Protein AF-A0A8T4LVY2-F1 (afdb_monomer_lite)

Structure (mmCIF, N/CA/C/O backbone):
data_AF-A0A8T4LVY2-F1
#
_entry.id   AF-A0A8T4LVY2-F1
#
loop_
_atom_site.group_PDB
_atom_site.id
_atom_site.type_symbol
_atom_site.label_atom_id
_atom_site.label_alt_id
_atom_site.label_comp_id
_atom_site.label_asym_id
_atom_site.label_entity_id
_atom_site.label_seq_id
_atom_site.pdbx_PDB_ins_code
_atom_site.Cartn_x
_atom_site.Cartn_y
_atom_site.Cartn_z
_atom_site.occupancy
_atom_site.B_iso_or_equiv
_atom_site.auth_seq_id
_atom_site.auth_comp_id
_atom_site.auth_asym_id
_atom_site.auth_atom_id
_atom_site.pdbx_PDB_model_num
ATOM 1 N N . THR A 1 1 ? -2.536 47.673 -10.828 1.00 36.00 1 THR A N 1
ATOM 2 C CA . THR A 1 1 ? -3.930 47.215 -10.934 1.00 36.00 1 THR A CA 1
ATOM 3 C C . THR A 1 1 ? -3.936 45.704 -10.864 1.00 36.00 1 THR A C 1
ATOM 5 O O . THR A 1 1 ? -3.318 45.063 -11.700 1.00 36.00 1 THR A O 1
ATOM 8 N N . GLU A 1 2 ? -4.516 45.179 -9.781 1.00 39.34 2 GLU A N 1
ATOM 9 C CA . GLU A 1 2 ? -5.504 44.077 -9.753 1.00 39.34 2 GLU A CA 1
ATOM 10 C C . GLU A 1 2 ? -6.062 43.700 -11.154 1.00 39.34 2 GLU A C 1
ATOM 12 O O . GLU A 1 2 ? -6.243 44.600 -11.970 1.00 39.34 2 GLU A O 1
ATOM 17 N N . THR A 1 3 ? -6.365 42.455 -11.558 1.00 31.70 3 THR A N 1
ATOM 18 C CA . THR A 1 3 ? -6.972 41.312 -10.846 1.00 31.70 3 THR A CA 1
ATOM 19 C C . THR A 1 3 ? -7.218 40.132 -11.841 1.00 31.70 3 THR A C 1
ATOM 21 O O . THR A 1 3 ? -7.484 40.381 -13.012 1.00 31.70 3 THR A O 1
ATOM 24 N N . ILE A 1 4 ? -7.253 38.883 -11.323 1.00 43.53 4 ILE A N 1
ATOM 25 C CA . ILE A 1 4 ? -8.308 37.836 -11.526 1.00 43.53 4 ILE A CA 1
ATOM 26 C C . ILE A 1 4 ? -8.254 36.784 -12.683 1.00 43.53 4 ILE A C 1
ATOM 28 O O . ILE A 1 4 ? -8.453 37.103 -13.847 1.00 43.53 4 ILE A O 1
ATOM 32 N N . THR A 1 5 ? -8.140 35.504 -12.241 1.00 32.91 5 THR A N 1
ATOM 33 C CA . THR A 1 5 ? -8.793 34.221 -12.677 1.00 32.91 5 THR A CA 1
ATOM 34 C C . THR A 1 5 ? -8.544 33.661 -14.091 1.00 32.91 5 THR A C 1
ATOM 36 O O . THR A 1 5 ? -8.441 34.426 -15.033 1.00 32.91 5 THR A O 1
ATOM 39 N N . THR A 1 6 ? -8.466 32.350 -14.378 1.00 46.09 6 THR A N 1
ATOM 40 C CA . THR A 1 6 ? -8.942 31.095 -13.736 1.00 46.09 6 THR A CA 1
ATOM 41 C C . THR A 1 6 ? -8.160 29.882 -14.299 1.00 46.09 6 THR A C 1
ATOM 43 O O . THR A 1 6 ? -7.521 30.014 -15.344 1.00 46.09 6 THR A O 1
ATOM 46 N N . PRO A 1 7 ? -8.239 28.702 -13.647 1.00 63.41 7 PRO A N 1
ATOM 47 C CA . PRO A 1 7 ? -7.555 27.459 -14.015 1.00 63.41 7 PRO A CA 1
ATOM 48 C C . PRO A 1 7 ? -8.396 26.634 -14.999 1.00 63.41 7 PRO A C 1
ATOM 50 O O . PRO A 1 7 ? -9.613 26.635 -14.865 1.00 63.41 7 PRO A O 1
ATOM 53 N N . THR A 1 8 ? -7.801 25.898 -15.942 1.00 36.25 8 THR A N 1
ATOM 54 C CA . THR A 1 8 ? -8.464 24.757 -16.613 1.00 36.25 8 THR A CA 1
ATOM 55 C C . THR A 1 8 ? -7.427 23.866 -17.304 1.00 36.25 8 THR A C 1
ATOM 57 O O . THR A 1 8 ? -6.813 24.256 -18.291 1.00 36.25 8 THR A O 1
ATOM 60 N N . THR A 1 9 ? -7.277 22.677 -16.718 1.00 44.56 9 THR A N 1
ATOM 61 C CA . THR A 1 9 ? -7.128 21.354 -17.342 1.00 44.56 9 THR A CA 1
ATOM 62 C C . THR A 1 9 ? -6.077 21.178 -18.436 1.00 44.56 9 THR A C 1
ATOM 64 O O . THR A 1 9 ? -6.286 21.463 -19.614 1.00 44.56 9 THR A O 1
ATOM 67 N N . THR A 1 10 ? -4.959 20.594 -18.010 1.00 42.97 10 THR A N 1
ATOM 68 C CA . THR A 1 10 ? -3.879 20.079 -18.847 1.00 42.97 10 THR A CA 1
ATOM 69 C C . THR A 1 10 ? -4.326 18.841 -19.649 1.00 42.97 10 THR A C 1
ATOM 71 O O . THR A 1 10 ? -4.836 17.894 -19.053 1.00 42.97 10 THR A O 1
ATOM 74 N N . PRO A 1 11 ? -4.049 18.774 -20.962 1.00 44.12 11 PRO A N 1
ATOM 75 C CA . PRO A 1 11 ? -4.225 17.589 -21.811 1.00 44.12 11 PRO A CA 1
ATOM 76 C C . PRO A 1 11 ? -3.034 16.601 -21.716 1.00 44.12 11 PRO A C 1
ATOM 78 O O . PRO A 1 11 ? -2.564 16.100 -22.730 1.00 44.12 11 PRO A O 1
ATOM 81 N N . ALA A 1 12 ? -2.468 16.365 -20.523 1.00 47.25 12 ALA A N 1
ATOM 82 C CA . ALA A 1 12 ? -1.193 15.633 -20.376 1.00 47.25 12 ALA A CA 1
ATOM 83 C C . ALA A 1 12 ? -1.324 14.119 -20.146 1.00 47.25 12 ALA A C 1
ATOM 85 O O . ALA A 1 12 ? -0.327 13.412 -20.273 1.00 47.25 12 ALA A O 1
ATOM 86 N N . VAL A 1 13 ? -2.515 13.617 -19.814 1.00 50.78 13 VAL A N 1
ATOM 87 C CA . VAL A 1 13 ? -2.692 12.201 -19.443 1.00 50.78 13 VAL A CA 1
ATOM 88 C C . VAL A 1 13 ? -2.709 11.283 -20.676 1.00 50.78 13 VAL A C 1
ATOM 90 O O . VAL A 1 13 ? -2.201 10.169 -20.619 1.00 50.78 13 VAL A O 1
ATOM 93 N N . GLU A 1 14 ? -3.195 11.747 -21.832 1.00 44.50 14 GLU A N 1
ATOM 94 C CA . GLU A 1 14 ? -3.343 10.873 -23.011 1.00 44.50 14 GLU A CA 1
ATOM 95 C C . GLU A 1 14 ? -2.056 10.694 -23.850 1.00 44.50 14 GLU A C 1
ATOM 97 O O . GLU A 1 14 ? -1.885 9.648 -24.475 1.00 44.50 14 GLU A O 1
ATOM 102 N N . GLU A 1 15 ? -1.096 11.631 -23.836 1.00 44.66 15 GLU A N 1
ATOM 103 C CA . GLU A 1 15 ? 0.124 11.532 -24.671 1.00 44.66 15 GLU A CA 1
ATOM 104 C C . GLU A 1 15 ? 1.241 10.619 -24.111 1.00 44.66 15 GLU A C 1
ATOM 106 O O . GLU A 1 15 ? 2.203 10.320 -24.826 1.00 44.66 15 GLU A O 1
ATOM 111 N N . GLN A 1 16 ? 1.169 10.170 -22.851 1.00 48.84 16 GLN A N 1
ATOM 112 C CA . GLN A 1 16 ? 2.235 9.352 -22.242 1.00 48.84 16 GLN A CA 1
ATOM 113 C C . GLN A 1 16 ? 2.084 7.837 -22.462 1.00 48.84 16 GLN A C 1
ATOM 115 O O . GLN A 1 16 ? 3.082 7.117 -22.362 1.00 48.84 16 GLN A O 1
ATOM 120 N N . SER A 1 17 ? 0.893 7.338 -22.818 1.00 50.16 17 SER A N 1
ATOM 121 C CA . SER A 1 17 ? 0.654 5.889 -22.966 1.00 50.16 17 SER A CA 1
ATOM 122 C C . SER A 1 17 ? 1.444 5.243 -24.118 1.00 50.16 17 SER A C 1
ATOM 124 O O . SER A 1 17 ? 1.877 4.096 -24.004 1.00 50.16 17 SER A O 1
ATOM 126 N N . ASP A 1 18 ? 1.742 6.003 -25.178 1.00 60.31 18 ASP A N 1
ATOM 127 C CA . ASP A 1 18 ? 2.511 5.538 -26.344 1.00 60.31 18 ASP A CA 1
ATOM 128 C C . ASP A 1 18 ? 4.043 5.590 -26.140 1.00 60.31 18 ASP A C 1
ATOM 130 O O . ASP A 1 18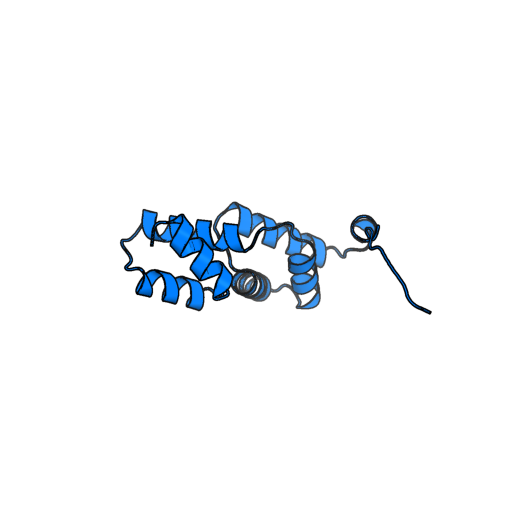 ? 4.809 5.170 -27.009 1.00 60.31 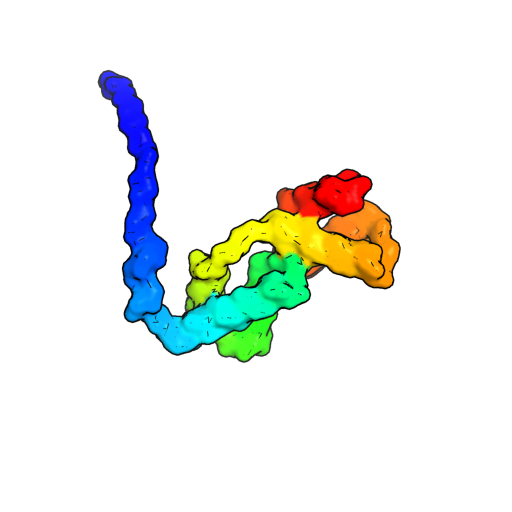18 ASP A O 1
ATOM 134 N N . LYS A 1 19 ? 4.520 6.090 -24.988 1.00 81.38 19 LYS A N 1
ATOM 135 C CA . LYS A 1 19 ? 5.957 6.226 -24.665 1.00 81.38 19 LYS A CA 1
ATOM 136 C C . LYS A 1 19 ? 6.462 5.279 -23.578 1.00 81.38 19 LYS A C 1
ATOM 138 O O . LYS A 1 19 ? 7.673 5.202 -23.382 1.00 81.38 19 LYS A O 1
ATOM 143 N N . ALA A 1 20 ? 5.574 4.562 -22.895 1.00 92.31 20 ALA A N 1
ATOM 144 C CA . ALA A 1 20 ? 5.968 3.657 -21.824 1.00 92.31 20 ALA A CA 1
ATOM 145 C C . ALA A 1 20 ? 6.823 2.490 -22.345 1.00 92.31 20 ALA A C 1
ATOM 147 O O . ALA A 1 20 ? 6.571 1.911 -23.409 1.00 92.31 20 ALA A O 1
ATOM 148 N N . THR A 1 21 ? 7.818 2.087 -21.572 1.00 96.62 21 THR A N 1
ATOM 149 C CA . THR A 1 21 ? 8.576 0.853 -21.773 1.00 96.62 21 THR A CA 1
ATOM 150 C C . THR A 1 21 ? 7.718 -0.374 -21.440 1.00 96.62 21 THR A C 1
ATOM 152 O O . THR A 1 21 ? 6.617 -0.282 -20.895 1.00 96.62 21 THR A O 1
ATOM 155 N N . LEU A 1 22 ? 8.198 -1.570 -21.795 1.00 96.56 22 LEU A N 1
ATOM 156 C CA . LEU A 1 22 ? 7.503 -2.804 -21.416 1.00 96.56 22 LEU A CA 1
ATOM 157 C C . LEU A 1 22 ? 7.469 -2.998 -19.895 1.00 96.56 22 LEU A C 1
ATOM 159 O O . LEU A 1 22 ? 6.446 -3.440 -19.381 1.00 96.56 22 LEU A O 1
ATOM 163 N N . GLY A 1 23 ? 8.555 -2.660 -19.200 1.00 98.06 23 GLY A N 1
ATOM 164 C CA . GLY A 1 23 ? 8.643 -2.796 -17.751 1.00 98.06 23 GLY A CA 1
ATOM 165 C C . GLY A 1 23 ? 7.688 -1.863 -17.015 1.00 98.06 23 GLY A C 1
ATOM 166 O O . GLY A 1 23 ? 6.925 -2.327 -16.178 1.00 98.06 23 GLY A O 1
ATOM 167 N N . GLU A 1 24 ? 7.604 -0.598 -17.430 1.00 98.50 24 GLU A N 1
ATOM 168 C CA . GLU A 1 24 ? 6.650 0.385 -16.890 1.00 98.50 24 GLU A CA 1
ATOM 169 C C . GLU A 1 24 ? 5.192 -0.077 -17.043 1.00 98.50 24 GLU A C 1
ATOM 171 O O . GLU A 1 24 ? 4.413 -0.054 -16.090 1.00 98.50 24 GLU A O 1
ATOM 176 N N . ARG A 1 25 ? 4.819 -0.583 -18.229 1.00 98.06 25 ARG A N 1
ATOM 177 C CA . ARG A 1 25 ? 3.472 -1.139 -18.450 1.00 98.06 25 ARG A CA 1
ATOM 178 C C . ARG A 1 25 ? 3.201 -2.388 -17.617 1.00 98.06 25 ARG A C 1
ATOM 180 O O . ARG A 1 25 ? 2.049 -2.634 -17.267 1.00 98.06 25 ARG A O 1
ATOM 187 N N . ASN A 1 26 ? 4.216 -3.211 -17.370 1.00 98.50 26 ASN A N 1
ATOM 188 C CA . ASN A 1 26 ? 4.068 -4.408 -16.549 1.00 98.50 26 ASN A CA 1
ATOM 189 C C . ASN A 1 26 ? 3.912 -4.037 -15.071 1.00 98.50 26 ASN A C 1
ATOM 191 O O . ASN A 1 26 ? 2.988 -4.543 -14.445 1.00 98.50 26 ASN A O 1
ATOM 195 N N . ALA A 1 27 ? 4.708 -3.092 -14.564 1.00 98.75 27 ALA A N 1
ATOM 196 C CA . ALA A 1 27 ? 4.581 -2.568 -13.206 1.00 98.75 27 ALA A CA 1
ATOM 197 C C . ALA A 1 27 ? 3.187 -1.972 -12.963 1.00 98.75 27 ALA A C 1
ATOM 199 O O . ALA A 1 27 ? 2.534 -2.325 -11.986 1.00 98.75 27 ALA A O 1
ATOM 200 N N . LEU A 1 28 ? 2.672 -1.162 -13.899 1.00 98.62 28 LEU A N 1
ATOM 201 C CA . LEU A 1 28 ? 1.313 -0.614 -13.806 1.00 98.62 28 LEU A CA 1
ATOM 202 C C . LEU A 1 28 ? 0.239 -1.714 -13.770 1.00 98.62 28 LEU A C 1
ATOM 204 O O . LEU A 1 28 ? -0.701 -1.642 -12.985 1.00 98.62 28 LEU A O 1
ATOM 208 N N . LYS A 1 29 ? 0.378 -2.765 -14.587 1.00 98.56 29 LYS A N 1
ATOM 209 C CA . LYS A 1 29 ? -0.558 -3.902 -14.569 1.00 98.56 29 LYS A CA 1
ATOM 210 C C . LYS A 1 29 ? -0.469 -4.719 -13.281 1.00 98.56 29 LYS A C 1
ATOM 212 O O . LYS A 1 29 ? -1.507 -5.182 -12.807 1.00 98.56 29 LYS A O 1
ATOM 217 N N . SER A 1 30 ? 0.733 -4.912 -12.733 1.00 98.62 30 SER A N 1
ATOM 218 C CA . SER A 1 30 ? 0.925 -5.523 -11.412 1.00 98.62 30 SER A CA 1
ATOM 219 C C . SER A 1 30 ? 0.213 -4.684 -10.350 1.00 98.62 30 SER A C 1
ATOM 221 O O . SER A 1 30 ? -0.635 -5.217 -9.641 1.00 98.62 30 SER A O 1
ATOM 223 N N . ALA A 1 31 ? 0.456 -3.368 -10.322 1.00 98.75 31 ALA A N 1
ATOM 224 C CA . ALA A 1 31 ? -0.177 -2.432 -9.394 1.00 98.75 31 ALA A CA 1
ATOM 225 C C . ALA A 1 31 ? -1.711 -2.536 -9.423 1.00 98.75 31 ALA A C 1
ATOM 227 O O . ALA A 1 31 ? -2.348 -2.809 -8.410 1.00 98.75 31 ALA A O 1
ATOM 228 N N . GLN A 1 32 ? -2.301 -2.440 -10.617 1.00 98.62 32 GLN A N 1
ATOM 229 C CA . GLN A 1 32 ? -3.746 -2.589 -10.828 1.00 98.62 32 GLN A CA 1
ATOM 230 C C . GLN A 1 32 ? -4.280 -3.960 -10.389 1.00 98.62 32 GLN A C 1
ATOM 232 O O . GLN A 1 32 ? -5.425 -4.074 -9.954 1.00 98.62 32 GLN A O 1
ATOM 237 N N . SER A 1 33 ? -3.480 -5.020 -10.528 1.00 98.62 33 SER A N 1
ATOM 238 C CA . SER A 1 33 ? -3.884 -6.368 -10.118 1.00 98.62 33 SER A CA 1
ATOM 239 C C . SER A 1 33 ? -3.931 -6.512 -8.598 1.00 98.62 33 SER A C 1
ATOM 241 O O . SER A 1 33 ? -4.833 -7.184 -8.100 1.00 98.62 33 SER A O 1
ATOM 243 N N . TYR A 1 34 ? -3.004 -5.873 -7.878 1.00 98.38 34 TYR A N 1
ATOM 244 C CA . TYR A 1 34 ? -3.000 -5.833 -6.415 1.00 98.38 34 TYR A CA 1
ATOM 245 C C . TYR A 1 34 ? -4.196 -5.061 -5.866 1.00 98.38 34 TYR A C 1
ATOM 247 O O . TYR A 1 34 ? -4.963 -5.641 -5.102 1.00 98.38 34 TYR A O 1
ATOM 255 N N . LEU A 1 35 ? -4.413 -3.829 -6.340 1.00 98.25 35 LEU A N 1
ATOM 256 C CA . LEU A 1 35 ? -5.544 -2.989 -5.915 1.00 98.25 35 LEU A CA 1
ATOM 257 C C . LEU A 1 35 ? -6.897 -3.663 -6.191 1.00 98.25 35 LEU A C 1
ATOM 259 O O . LEU A 1 35 ? -7.832 -3.578 -5.413 1.00 98.25 35 LEU A O 1
ATOM 263 N N . LYS A 1 36 ? -7.006 -4.446 -7.271 1.00 97.94 36 LYS A N 1
ATOM 264 C CA . LYS A 1 36 ? -8.224 -5.224 -7.550 1.00 97.94 36 LYS A CA 1
ATOM 265 C C . LYS A 1 36 ? -8.469 -6.373 -6.558 1.00 97.94 36 LYS A C 1
ATOM 267 O O . LYS A 1 36 ? -9.591 -6.877 -6.473 1.00 97.94 36 LYS A O 1
ATOM 272 N N . TYR A 1 37 ? -7.421 -6.891 -5.924 1.00 95.25 37 TYR A N 1
ATOM 273 C CA . TYR A 1 37 ? -7.506 -8.070 -5.064 1.00 95.25 37 TYR A CA 1
ATOM 274 C C . TYR A 1 37 ? -7.709 -7.709 -3.590 1.00 95.25 37 TYR A C 1
ATOM 276 O O . TYR A 1 37 ? -8.422 -8.429 -2.887 1.00 95.25 37 TYR A O 1
ATOM 284 N N . SER A 1 38 ? -7.079 -6.633 -3.127 1.00 93.94 38 SER A N 1
ATOM 285 C CA . SER A 1 38 ? -7.128 -6.179 -1.739 1.00 93.94 38 SER A CA 1
ATOM 286 C C . SER A 1 38 ? -6.720 -4.716 -1.631 1.00 93.94 38 SER A C 1
ATOM 288 O O . SER A 1 38 ? -5.803 -4.309 -2.345 1.00 93.94 38 SER A O 1
ATOM 290 N N . GLY A 1 39 ? -7.288 -4.018 -0.643 1.00 97.69 39 GLY A N 1
ATOM 291 C CA . GLY A 1 39 ? -6.866 -2.675 -0.260 1.00 97.69 39 GLY A CA 1
ATOM 292 C C . GLY A 1 39 ? -5.357 -2.587 -0.030 1.00 97.69 39 GLY A C 1
ATOM 293 O O . GLY A 1 39 ? -4.794 -3.400 0.709 1.00 97.69 39 GLY A O 1
ATOM 294 N N . PHE A 1 40 ? -4.706 -1.619 -0.670 1.00 98.44 40 PHE A N 1
ATOM 295 C CA . PHE A 1 40 ? -3.262 -1.401 -0.561 1.00 98.44 40 PHE A CA 1
ATOM 296 C C . PHE A 1 40 ? -2.941 0.074 -0.321 1.00 98.44 40 PHE A C 1
ATOM 298 O O . PHE A 1 40 ? -3.482 0.959 -0.981 1.00 98.44 40 PHE A O 1
ATOM 305 N N . SER A 1 41 ? -2.002 0.356 0.582 1.00 98.75 41 SER A N 1
ATOM 306 C CA . SER A 1 41 ? -1.450 1.708 0.674 1.00 98.75 41 SER A CA 1
ATOM 307 C C . SER A 1 41 ? -0.530 1.979 -0.519 1.00 98.75 41 SER A C 1
ATOM 309 O O . SER A 1 41 ? 0.071 1.056 -1.073 1.00 98.75 41 SER A O 1
ATOM 311 N N . GLU A 1 42 ? -0.364 3.251 -0.885 1.00 98.62 42 GLU A N 1
ATOM 312 C CA . GLU A 1 42 ? 0.593 3.657 -1.923 1.00 98.62 42 GLU A CA 1
ATOM 313 C C . GLU A 1 42 ? 2.000 3.136 -1.600 1.00 98.62 42 GLU A C 1
ATOM 315 O O . GLU A 1 42 ? 2.641 2.490 -2.428 1.00 98.62 42 GLU A O 1
ATOM 320 N N . LYS A 1 43 ? 2.436 3.314 -0.346 1.00 98.69 43 LYS A N 1
ATOM 321 C CA . LYS A 1 43 ? 3.750 2.870 0.125 1.00 98.69 43 LYS A CA 1
ATOM 322 C C . LYS A 1 43 ? 3.900 1.349 0.118 1.00 98.69 43 LYS A C 1
ATOM 324 O O . LYS A 1 43 ? 4.954 0.833 -0.249 1.00 98.69 43 LYS A O 1
ATOM 329 N N . GLY A 1 44 ? 2.862 0.631 0.531 1.00 98.62 44 GLY A N 1
ATOM 330 C CA . GLY A 1 44 ? 2.840 -0.824 0.485 1.00 98.62 44 GLY A CA 1
ATOM 331 C C . GLY A 1 44 ? 2.928 -1.318 -0.956 1.00 98.62 44 GLY A C 1
ATOM 332 O O . GLY A 1 44 ? 3.649 -2.273 -1.235 1.00 98.62 44 GLY A O 1
ATOM 333 N N . LEU A 1 45 ? 2.236 -0.651 -1.882 1.00 98.75 45 LEU A N 1
ATOM 334 C CA . LEU A 1 45 ? 2.223 -1.032 -3.288 1.00 98.75 45 LEU A CA 1
ATOM 335 C C . LEU A 1 45 ? 3.591 -0.803 -3.933 1.00 98.75 45 LEU A C 1
ATOM 337 O O . LEU A 1 45 ? 4.067 -1.663 -4.671 1.00 98.75 45 LEU A O 1
ATOM 341 N N . GLU A 1 46 ? 4.254 0.309 -3.609 1.00 98.75 46 GLU A N 1
ATOM 342 C CA . GLU A 1 46 ? 5.651 0.554 -3.981 1.00 98.75 46 GLU A CA 1
ATOM 343 C C . GLU A 1 46 ? 6.574 -0.570 -3.500 1.00 98.75 46 GLU A C 1
ATOM 345 O O . GLU A 1 46 ? 7.311 -1.143 -4.304 1.00 98.75 46 GLU A O 1
ATOM 350 N N . ASP A 1 47 ? 6.501 -0.922 -2.213 1.00 98.62 47 ASP A N 1
ATOM 351 C CA . ASP A 1 47 ? 7.332 -1.976 -1.619 1.00 98.62 47 ASP A CA 1
ATOM 352 C C . ASP A 1 47 ? 7.067 -3.341 -2.257 1.00 98.62 47 ASP A C 1
ATOM 354 O O . ASP A 1 47 ? 7.991 -4.126 -2.481 1.00 98.62 47 ASP A O 1
ATOM 358 N N . GLN A 1 48 ? 5.806 -3.626 -2.581 1.00 98.69 48 GLN A N 1
ATOM 359 C CA . GLN A 1 48 ? 5.420 -4.864 -3.238 1.00 98.69 48 GLN A CA 1
ATOM 360 C C . GLN A 1 48 ? 6.002 -4.953 -4.654 1.00 98.69 48 GLN A C 1
ATOM 362 O O . GLN A 1 48 ? 6.507 -6.010 -5.036 1.00 98.69 48 GLN A O 1
ATOM 367 N N . LEU A 1 49 ? 5.977 -3.863 -5.425 1.00 98.75 49 LEU A N 1
ATOM 368 C CA . LEU A 1 49 ? 6.573 -3.825 -6.763 1.00 98.75 49 LEU A CA 1
ATOM 369 C C . LEU A 1 49 ? 8.111 -3.884 -6.717 1.00 98.75 49 LEU A C 1
ATOM 371 O O . LEU A 1 49 ? 8.720 -4.548 -7.558 1.00 98.75 49 LEU A O 1
ATOM 375 N N . ASP A 1 50 ? 8.746 -3.244 -5.733 1.00 98.75 50 ASP A N 1
ATOM 376 C CA . ASP A 1 50 ? 10.197 -3.349 -5.511 1.00 98.75 50 ASP A CA 1
ATOM 377 C C . ASP A 1 50 ? 10.601 -4.789 -5.174 1.00 98.75 50 ASP A C 1
ATOM 379 O O . ASP A 1 50 ? 11.530 -5.339 -5.770 1.00 98.75 50 ASP A O 1
ATOM 383 N N . TYR A 1 51 ? 9.832 -5.454 -4.307 1.00 98.50 51 TYR A N 1
ATOM 384 C CA . TYR A 1 51 ? 10.022 -6.868 -3.989 1.00 98.50 51 TYR A CA 1
ATOM 385 C C . TYR A 1 51 ? 9.892 -7.779 -5.223 1.00 98.50 51 TYR A C 1
ATOM 387 O O . TYR A 1 51 ? 10.633 -8.757 -5.352 1.00 98.50 51 TYR A O 1
ATOM 395 N N . GLU A 1 52 ? 8.988 -7.456 -6.155 1.00 98.44 52 GLU A N 1
ATOM 396 C CA . GLU A 1 52 ? 8.847 -8.157 -7.442 1.00 98.44 52 GLU A CA 1
ATOM 397 C C . GLU A 1 52 ? 9.999 -7.877 -8.428 1.00 98.44 52 GLU A C 1
ATOM 399 O O . GLU A 1 52 ? 10.120 -8.557 -9.452 1.00 98.44 52 GLU A O 1
ATOM 404 N N . GLY A 1 53 ? 10.886 -6.931 -8.107 1.00 98.56 53 GLY A N 1
ATOM 405 C CA . GLY A 1 53 ? 12.092 -6.622 -8.869 1.00 98.56 53 GLY A CA 1
ATOM 406 C C . GLY A 1 53 ? 11.910 -5.547 -9.937 1.00 98.56 53 GLY A C 1
ATOM 407 O O . GLY A 1 53 ? 12.768 -5.430 -10.819 1.00 98.56 53 GLY A O 1
ATOM 408 N N . TYR A 1 54 ? 10.825 -4.769 -9.880 1.00 98.75 54 TYR A N 1
ATOM 409 C CA . TYR A 1 54 ? 10.691 -3.582 -10.718 1.00 98.75 54 TYR A CA 1
ATOM 410 C C . TYR A 1 54 ? 11.695 -2.511 -10.291 1.00 98.75 54 TYR A C 1
ATOM 412 O O . TYR A 1 54 ? 12.008 -2.330 -9.119 1.00 98.75 54 TYR A O 1
ATOM 420 N N . THR A 1 55 ? 12.224 -1.777 -11.262 1.00 98.69 55 THR A N 1
ATOM 421 C CA . THR A 1 55 ? 13.118 -0.652 -10.984 1.00 98.69 55 THR A CA 1
ATOM 422 C C . THR A 1 55 ? 12.335 0.526 -10.412 1.00 98.69 55 THR A C 1
ATOM 424 O O . THR A 1 55 ? 11.162 0.715 -10.727 1.00 98.69 55 THR A O 1
ATOM 427 N N . SER A 1 56 ? 13.001 1.414 -9.671 1.00 98.31 56 SER A N 1
ATOM 428 C CA . SER A 1 56 ? 12.348 2.615 -9.130 1.00 98.31 56 SER A CA 1
ATOM 429 C C . SER A 1 56 ? 11.690 3.491 -10.208 1.00 98.31 56 SER A C 1
ATOM 431 O O . SER A 1 56 ? 10.707 4.163 -9.926 1.00 98.31 56 SER A O 1
ATOM 433 N N . LEU A 1 57 ? 12.193 3.486 -11.452 1.00 98.00 57 LEU A N 1
ATOM 434 C CA . LEU A 1 57 ? 11.550 4.196 -12.566 1.00 98.00 57 LEU A CA 1
ATOM 435 C C . LEU A 1 57 ? 10.217 3.551 -12.966 1.00 98.00 57 LEU A C 1
ATOM 437 O O . LEU A 1 57 ? 9.244 4.262 -13.191 1.00 98.00 57 LEU A O 1
ATOM 441 N N . GLU A 1 58 ? 10.162 2.221 -13.016 1.00 98.69 58 GLU A N 1
ATOM 442 C CA . GLU A 1 58 ? 8.950 1.469 -13.355 1.00 98.69 58 GLU A CA 1
ATOM 443 C C . GLU A 1 58 ? 7.903 1.557 -12.240 1.00 98.69 58 GLU A C 1
ATOM 445 O O . GLU A 1 58 ? 6.722 1.730 -12.534 1.00 98.69 58 GLU A O 1
ATOM 450 N N . ILE A 1 59 ? 8.336 1.515 -10.975 1.00 98.81 59 ILE A N 1
ATOM 451 C CA . ILE A 1 59 ? 7.474 1.719 -9.802 1.00 98.81 59 ILE A CA 1
ATOM 452 C C . ILE A 1 59 ? 6.885 3.128 -9.827 1.00 98.81 59 ILE A C 1
ATOM 454 O O . ILE A 1 59 ? 5.668 3.281 -9.820 1.00 98.81 59 ILE A O 1
ATOM 458 N N . ASN A 1 60 ? 7.728 4.159 -9.960 1.00 98.38 60 ASN A N 1
ATOM 459 C CA . ASN A 1 60 ? 7.261 5.542 -10.055 1.00 98.38 60 ASN A CA 1
ATOM 460 C C . ASN A 1 60 ? 6.292 5.727 -11.225 1.00 98.38 60 ASN A C 1
ATOM 462 O O . ASN A 1 60 ? 5.314 6.462 -11.107 1.00 98.38 60 ASN A O 1
ATOM 466 N N . TYR A 1 61 ? 6.544 5.075 -12.362 1.00 98.06 61 TYR A N 1
ATOM 467 C CA . TYR A 1 61 ? 5.605 5.100 -13.474 1.00 98.06 61 TYR A CA 1
ATOM 468 C C . TYR A 1 61 ? 4.263 4.470 -13.082 1.00 98.06 61 TYR A C 1
ATOM 470 O O . TYR A 1 61 ? 3.226 5.082 -13.322 1.00 98.06 61 TYR A O 1
ATOM 478 N N . ALA A 1 62 ? 4.263 3.287 -12.465 1.00 98.50 62 ALA A N 1
ATOM 479 C CA . ALA A 1 62 ? 3.047 2.599 -12.042 1.00 98.50 62 ALA A CA 1
ATOM 480 C C . ALA A 1 62 ? 2.214 3.435 -11.059 1.00 98.50 62 ALA A C 1
ATOM 482 O O . ALA A 1 62 ? 1.035 3.659 -11.316 1.00 98.50 62 ALA A O 1
ATOM 483 N N . ILE A 1 63 ? 2.834 3.956 -9.996 1.00 98.31 63 ILE A N 1
ATOM 484 C CA . ILE A 1 63 ? 2.150 4.753 -8.966 1.00 98.31 63 ILE A CA 1
ATOM 485 C C . ILE A 1 63 ? 1.569 6.051 -9.541 1.00 98.31 63 ILE A C 1
ATOM 487 O O . ILE A 1 63 ? 0.437 6.410 -9.242 1.00 98.31 63 ILE A O 1
ATOM 491 N N . ASN A 1 64 ? 2.284 6.729 -10.444 1.00 97.62 64 ASN A N 1
ATOM 492 C CA . ASN A 1 64 ? 1.783 7.971 -11.048 1.00 97.62 64 ASN A CA 1
ATOM 493 C C . ASN A 1 64 ? 0.694 7.760 -12.115 1.00 97.62 64 ASN A C 1
ATOM 495 O O . ASN A 1 64 ? 0.054 8.730 -12.518 1.00 97.62 64 ASN A O 1
ATOM 499 N N . ASN A 1 65 ? 0.520 6.536 -12.625 1.00 97.62 65 ASN A N 1
ATOM 500 C CA . ASN A 1 65 ? -0.419 6.233 -13.714 1.00 97.62 65 ASN A CA 1
ATOM 501 C C . ASN A 1 65 ? -1.550 5.287 -13.293 1.00 97.62 65 ASN A C 1
ATOM 503 O O . ASN A 1 65 ? -2.381 4.925 -14.129 1.00 97.62 65 ASN A O 1
ATOM 507 N N . VAL A 1 66 ? -1.589 4.857 -12.032 1.00 97.06 66 VAL A N 1
ATOM 508 C CA . VAL A 1 66 ? -2.708 4.080 -11.508 1.00 97.06 66 VAL A CA 1
ATOM 509 C C . VAL A 1 66 ? -3.830 5.026 -11.085 1.00 97.06 66 VAL A C 1
ATOM 511 O O . VAL A 1 66 ? -3.615 6.000 -10.371 1.00 97.06 66 VAL A O 1
ATOM 514 N N . GLU A 1 67 ? -5.039 4.766 -11.575 1.00 97.19 67 GLU A N 1
ATOM 515 C CA . GLU A 1 67 ? -6.238 5.499 -11.173 1.00 97.19 67 GLU A CA 1
ATOM 516 C C . GLU A 1 67 ? -6.810 4.829 -9.924 1.00 97.19 67 GLU A C 1
ATOM 518 O O . GLU A 1 67 ? -7.385 3.744 -10.010 1.00 97.19 67 GLU A O 1
ATOM 523 N N . VAL A 1 68 ? -6.610 5.452 -8.765 1.00 97.25 68 VAL A N 1
ATOM 524 C CA . VAL A 1 68 ? -6.966 4.884 -7.461 1.00 97.25 68 VAL A CA 1
ATOM 525 C C . VAL A 1 68 ? -7.393 5.986 -6.497 1.00 97.25 68 VAL A C 1
ATOM 527 O O . VAL A 1 68 ? -6.859 7.097 -6.531 1.00 97.25 68 VAL A O 1
ATOM 530 N N . ASP A 1 69 ? -8.363 5.678 -5.638 1.00 98.44 69 ASP A N 1
ATOM 531 C CA . ASP A 1 69 ? -8.682 6.497 -4.473 1.00 98.44 69 ASP A CA 1
ATOM 532 C C . ASP A 1 69 ? -8.049 5.857 -3.239 1.00 98.44 69 ASP A C 1
ATOM 534 O O . ASP A 1 69 ? -8.550 4.878 -2.693 1.00 98.44 69 ASP A O 1
ATOM 538 N N . TRP A 1 70 ? -6.932 6.417 -2.785 1.00 98.62 70 TRP A N 1
ATOM 539 C CA . TRP A 1 70 ? -6.195 5.858 -1.657 1.00 98.62 70 TRP A CA 1
ATOM 540 C C . TRP A 1 70 ? -6.952 5.900 -0.321 1.00 98.62 70 TRP A C 1
ATOM 542 O O . TRP A 1 70 ? -6.578 5.183 0.605 1.00 98.62 70 TRP A O 1
ATOM 552 N N . ASN A 1 71 ? -7.984 6.740 -0.183 1.00 98.75 71 ASN A N 1
ATOM 553 C CA . ASN A 1 71 ? -8.856 6.678 0.991 1.00 98.75 71 ASN A CA 1
ATOM 554 C C . ASN A 1 71 ? -9.755 5.441 0.923 1.00 98.75 71 ASN A C 1
ATOM 556 O O . ASN A 1 71 ? -9.955 4.777 1.940 1.00 98.75 71 ASN A O 1
ATOM 560 N N . GLU A 1 72 ? -10.255 5.114 -0.269 1.00 98.62 72 GLU A N 1
ATOM 561 C CA . GLU A 1 72 ? -11.057 3.911 -0.486 1.00 98.62 72 GLU A CA 1
ATOM 562 C C . GLU A 1 72 ? -10.220 2.646 -0.264 1.00 98.62 72 GLU A C 1
ATOM 564 O O . GLU A 1 72 ? -10.659 1.754 0.450 1.00 98.62 72 GLU A O 1
ATOM 569 N N . GLU A 1 73 ? -8.968 2.612 -0.728 1.00 98.81 73 GLU A N 1
ATOM 570 C CA . GLU A 1 73 ? -8.052 1.491 -0.459 1.00 98.81 73 GLU A CA 1
ATOM 571 C C . GLU A 1 73 ? -7.806 1.263 1.044 1.00 98.81 73 GLU A C 1
ATOM 573 O O . GLU A 1 73 ? -7.716 0.124 1.511 1.00 98.81 73 GLU A O 1
ATOM 578 N N . ALA A 1 74 ? -7.727 2.343 1.830 1.00 98.88 74 ALA A N 1
ATOM 579 C CA . ALA A 1 74 ? -7.601 2.251 3.283 1.00 98.88 74 ALA A CA 1
ATOM 580 C C . ALA A 1 74 ? -8.873 1.694 3.929 1.00 98.88 74 ALA A C 1
ATOM 582 O O . ALA A 1 74 ? -8.793 0.871 4.844 1.00 98.88 74 ALA A O 1
ATOM 583 N N . TYR A 1 75 ? -10.045 2.119 3.446 1.00 98.75 75 TYR A N 1
ATOM 584 C CA . TYR A 1 75 ? -11.327 1.570 3.877 1.00 98.75 75 TYR A CA 1
ATOM 585 C C . TYR A 1 75 ? -11.451 0.083 3.521 1.00 98.75 75 TYR A C 1
ATOM 587 O O . TYR A 1 75 ? -11.811 -0.711 4.391 1.00 98.75 75 TYR A O 1
ATOM 595 N N . GLU A 1 76 ? -11.080 -0.322 2.306 1.00 98.62 76 GLU A N 1
ATOM 596 C CA . GLU A 1 76 ? -11.088 -1.725 1.885 1.00 98.62 76 GLU A CA 1
ATOM 597 C C . GLU A 1 76 ? -10.150 -2.592 2.742 1.00 98.62 76 GLU A C 1
ATOM 599 O O . GLU A 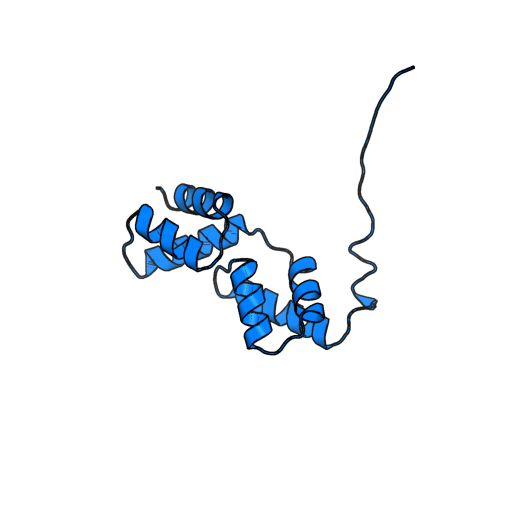1 76 ? -10.536 -3.689 3.164 1.00 98.62 76 GLU A O 1
ATOM 604 N N . SER A 1 77 ? -8.940 -2.105 3.062 1.00 98.56 77 SER A N 1
ATOM 605 C CA . SER A 1 77 ? -8.033 -2.810 3.985 1.00 98.56 77 SER A CA 1
ATOM 606 C C . SER A 1 77 ? -8.661 -2.939 5.379 1.00 98.56 77 SER A C 1
ATOM 608 O O . SER A 1 77 ? -8.736 -4.038 5.944 1.00 98.56 77 SER A O 1
ATOM 610 N N . ALA A 1 78 ? -9.216 -1.846 5.910 1.00 98.69 78 ALA A N 1
ATOM 611 C CA . ALA A 1 78 ? -9.876 -1.831 7.211 1.00 98.69 78 ALA A CA 1
ATOM 612 C C . ALA A 1 78 ? -11.064 -2.808 7.288 1.00 98.69 78 ALA A C 1
ATOM 614 O O . ALA A 1 78 ? -11.181 -3.581 8.245 1.00 98.69 78 ALA A O 1
ATOM 615 N N . GLU A 1 79 ? -11.928 -2.814 6.269 1.00 98.44 79 GLU A N 1
ATOM 616 C CA . GLU A 1 79 ? -13.061 -3.736 6.164 1.00 98.44 79 GLU A CA 1
ATOM 617 C C . GLU A 1 79 ? -12.580 -5.193 6.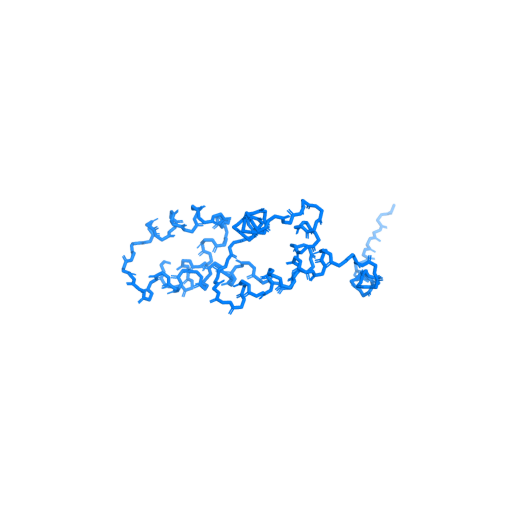103 1.00 98.44 79 GLU A C 1
ATOM 619 O O . GLU A 1 79 ? -13.112 -6.062 6.805 1.00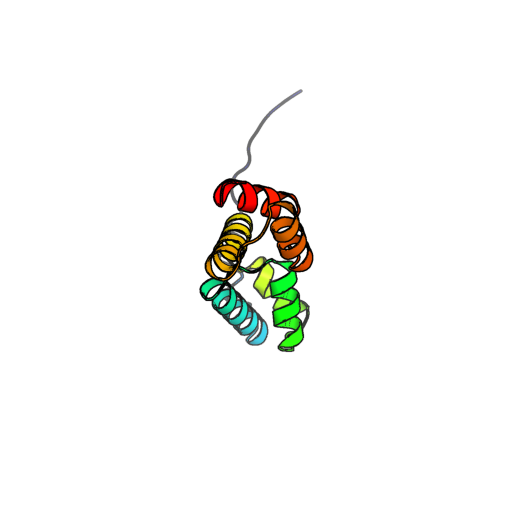 98.44 79 GLU A O 1
ATOM 624 N N . SER A 1 80 ? -11.537 -5.464 5.312 1.00 98.06 80 SER A N 1
ATOM 625 C CA . SER A 1 80 ? -10.938 -6.793 5.194 1.00 98.06 80 SER A CA 1
ATOM 626 C C . SER A 1 80 ? -10.443 -7.309 6.547 1.00 98.06 80 SER A C 1
ATOM 628 O O . SER A 1 80 ? -10.787 -8.428 6.940 1.00 98.06 80 SER A O 1
ATOM 630 N N . TYR A 1 81 ? -9.719 -6.494 7.319 1.00 97.88 81 TYR A N 1
ATOM 631 C CA . TYR A 1 81 ? -9.273 -6.876 8.661 1.00 97.88 81 TYR A CA 1
ATOM 632 C C . TYR A 1 81 ? -10.437 -7.223 9.589 1.00 97.88 81 TYR A C 1
ATOM 634 O O . TYR A 1 81 ? -10.434 -8.290 10.215 1.00 97.88 81 TYR A O 1
ATOM 642 N N . LEU A 1 82 ? -11.456 -6.363 9.630 1.00 98.12 82 LEU A N 1
ATOM 643 C CA . LEU A 1 82 ? -12.624 -6.537 10.494 1.00 98.12 82 LEU A CA 1
ATOM 644 C C . LEU A 1 82 ? -13.486 -7.747 10.112 1.00 98.12 82 LEU A C 1
ATOM 646 O O . LEU A 1 82 ? -14.173 -8.319 10.963 1.00 98.12 82 LEU A O 1
ATOM 650 N N . LYS A 1 83 ? -13.431 -8.186 8.851 1.00 97.44 83 LYS A N 1
ATOM 651 C CA . LYS A 1 83 ? -14.106 -9.402 8.387 1.00 97.44 83 LYS A CA 1
ATOM 652 C C . LYS A 1 83 ? -13.496 -10.683 8.960 1.00 97.44 83 LYS A C 1
ATOM 654 O O . LYS A 1 83 ? -14.225 -11.657 9.161 1.00 97.44 83 LYS A O 1
ATOM 659 N N . TYR A 1 84 ? -12.184 -10.713 9.196 1.00 94.31 84 TYR A N 1
ATOM 660 C CA . TYR A 1 84 ? -11.478 -11.922 9.643 1.00 94.31 84 TYR A CA 1
ATOM 661 C C . TYR A 1 84 ? -11.142 -11.924 11.135 1.00 94.31 84 TYR A C 1
ATOM 663 O O . TYR A 1 84 ? -11.032 -13.000 11.725 1.00 94.31 84 TYR A O 1
ATOM 671 N N . SER A 1 85 ? -11.013 -10.747 11.745 1.00 94.69 85 SER A N 1
ATOM 672 C CA . SER A 1 85 ? -10.602 -10.584 13.136 1.00 94.69 85 SER A CA 1
ATOM 673 C C . SER A 1 85 ? -11.288 -9.379 13.767 1.00 94.69 85 SER A C 1
ATOM 675 O O . SER A 1 85 ? -11.587 -8.391 13.107 1.00 94.69 85 SER A O 1
ATOM 677 N N . SER A 1 86 ? -11.513 -9.430 15.077 1.00 96.56 86 SER A N 1
ATOM 678 C CA . SER A 1 86 ? -11.947 -8.246 15.819 1.00 96.56 86 SER A CA 1
ATOM 679 C C . SER A 1 86 ? -10.743 -7.369 16.140 1.00 96.56 86 SER A C 1
ATOM 681 O O . SER A 1 86 ? -9.761 -7.866 16.685 1.00 96.56 86 SER A O 1
ATOM 683 N N . PHE A 1 87 ? -10.853 -6.077 15.849 1.00 98.00 87 PHE A N 1
ATOM 684 C CA . PHE A 1 87 ? -9.882 -5.058 16.232 1.00 98.00 87 PHE A CA 1
ATOM 685 C C . PHE A 1 87 ? -10.552 -4.037 17.161 1.00 98.00 87 PHE A C 1
ATOM 687 O O . PHE A 1 87 ? -11.765 -3.824 17.115 1.00 98.00 87 PHE A O 1
ATOM 694 N N . SER A 1 88 ? -9.782 -3.396 18.033 1.00 98.44 88 SER A N 1
ATOM 695 C CA . SER A 1 88 ? -10.154 -2.095 18.594 1.00 98.44 88 SER A CA 1
ATOM 696 C C . SER A 1 88 ? -9.822 -0.969 17.606 1.00 98.44 88 SER A C 1
ATOM 698 O O . SER A 1 88 ? -9.037 -1.164 16.679 1.00 98.44 88 SER A O 1
ATOM 700 N N . LYS A 1 89 ? -10.369 0.238 17.829 1.00 98.69 89 LYS A N 1
ATOM 701 C CA . LYS A 1 89 ? -10.046 1.427 17.017 1.00 98.69 89 LYS A CA 1
ATOM 702 C C . LYS A 1 89 ? -8.535 1.665 16.916 1.00 98.69 89 LYS A C 1
ATOM 704 O O . LYS A 1 89 ? -8.033 1.925 15.831 1.00 98.69 89 LYS A O 1
ATOM 709 N N . GLN A 1 90 ? -7.826 1.571 18.045 1.00 98.69 90 GLN A N 1
ATOM 710 C CA . GLN A 1 90 ? -6.383 1.817 18.093 1.00 98.69 90 GLN A CA 1
ATOM 711 C C . GLN A 1 90 ? -5.593 0.707 17.399 1.00 98.69 90 GLN A C 1
ATOM 713 O O . GLN A 1 90 ? -4.676 1.003 16.651 1.00 98.69 90 GLN A O 1
ATOM 718 N N . GLU A 1 91 ? -5.958 -0.562 17.594 1.00 98.62 91 GLU A N 1
ATOM 719 C CA . GLU A 1 91 ? -5.259 -1.657 16.909 1.00 98.62 91 GLU A CA 1
ATOM 720 C C . GLU A 1 91 ? -5.439 -1.569 15.390 1.00 98.62 91 GLU A C 1
ATOM 722 O O . GLU A 1 91 ? -4.499 -1.845 14.654 1.00 98.62 91 GLU A O 1
ATOM 727 N N . LEU A 1 92 ? -6.631 -1.184 14.913 1.00 98.81 9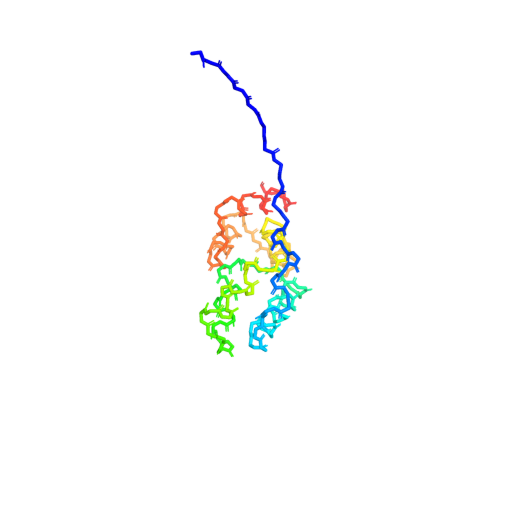2 LEU A N 1
ATOM 728 C CA . LEU A 1 92 ? -6.877 -1.039 13.478 1.00 98.81 92 LEU A CA 1
ATOM 729 C C . LEU A 1 92 ? -6.113 0.156 12.906 1.00 98.81 92 LEU A C 1
ATOM 731 O O . LEU A 1 92 ? -5.519 0.044 11.841 1.00 98.81 92 LEU A O 1
ATOM 735 N N . HIS A 1 93 ? -6.082 1.268 13.643 1.00 98.81 93 HIS A N 1
ATOM 736 C CA . HIS A 1 93 ? -5.242 2.415 13.319 1.00 98.81 93 HIS A CA 1
ATOM 737 C C . HIS A 1 93 ? -3.773 2.004 13.150 1.00 98.81 93 HIS A C 1
ATOM 739 O O . HIS A 1 93 ? -3.188 2.229 12.094 1.00 98.81 93 HIS A O 1
ATOM 745 N N . ASP A 1 94 ? -3.196 1.363 14.168 1.00 98.75 94 ASP A N 1
ATOM 746 C CA . ASP A 1 94 ? -1.780 0.982 14.185 1.00 98.75 94 ASP A CA 1
ATOM 747 C C . ASP A 1 94 ? -1.455 -0.030 13.076 1.00 98.75 94 ASP A C 1
ATOM 749 O O . ASP A 1 94 ? -0.369 -0.002 12.498 1.00 98.75 94 ASP A O 1
ATOM 753 N N . GLN A 1 95 ? -2.404 -0.913 12.745 1.00 98.69 95 GLN A N 1
ATOM 754 C CA . GLN A 1 95 ? -2.253 -1.858 11.644 1.00 98.69 95 GLN A CA 1
ATOM 755 C C . GLN A 1 95 ? -2.196 -1.147 10.288 1.00 98.69 95 GLN A C 1
ATOM 757 O O . GLN A 1 95 ? -1.307 -1.440 9.492 1.00 98.69 95 GLN A O 1
ATOM 762 N N . LEU A 1 96 ? -3.099 -0.200 10.030 1.00 98.75 96 LEU A N 1
ATOM 763 C CA . LEU A 1 96 ? -3.103 0.562 8.780 1.00 98.75 96 LEU A CA 1
ATOM 764 C C . LEU A 1 96 ? -1.879 1.493 8.679 1.00 98.75 96 LEU A C 1
ATOM 766 O O . LEU A 1 96 ? -1.300 1.635 7.603 1.00 98.75 96 LEU A O 1
ATOM 770 N N . GLU A 1 97 ? -1.428 2.074 9.796 1.00 98.81 97 GLU A N 1
ATOM 771 C CA . GLU A 1 97 ? -0.176 2.844 9.846 1.00 98.81 97 GLU A CA 1
ATOM 772 C C . GLU A 1 97 ? 1.030 1.960 9.503 1.00 98.81 97 GLU A C 1
ATOM 774 O O . GLU A 1 97 ? 1.874 2.346 8.692 1.00 98.81 97 GLU A O 1
ATOM 779 N N . TYR A 1 98 ? 1.094 0.747 10.061 1.00 98.44 98 TYR A N 1
ATOM 780 C CA . TYR A 1 98 ? 2.141 -0.222 9.737 1.00 98.44 98 TYR A CA 1
ATOM 781 C C . TYR A 1 98 ? 2.135 -0.619 8.253 1.00 98.44 98 TYR A C 1
ATOM 783 O O . TYR A 1 98 ? 3.201 -0.780 7.659 1.00 98.44 98 TYR A O 1
ATOM 791 N N . GLU A 1 99 ? 0.953 -0.738 7.643 1.00 98.31 99 GLU A N 1
ATOM 792 C CA . GLU A 1 99 ? 0.800 -0.979 6.204 1.00 98.31 99 GLU A CA 1
ATOM 793 C C . GLU A 1 99 ? 1.142 0.238 5.337 1.00 98.31 99 GLU A C 1
ATOM 795 O O . GLU A 1 99 ? 1.183 0.118 4.115 1.00 98.31 99 GLU A O 1
ATOM 800 N N . GLY A 1 100 ? 1.434 1.396 5.931 1.00 98.62 100 GLY A N 1
ATOM 801 C CA . GLY A 1 100 ? 1.915 2.583 5.227 1.00 98.62 100 GLY A CA 1
ATOM 802 C C . GLY A 1 100 ? 0.818 3.535 4.755 1.00 98.62 100 GLY A C 1
ATOM 803 O O . GLY A 1 100 ? 1.096 4.405 3.928 1.00 98.62 100 GLY A O 1
ATOM 804 N N . PHE A 1 101 ? -0.410 3.400 5.262 1.00 98.88 101 PHE A N 1
ATOM 805 C CA . PHE A 1 101 ? -1.441 4.412 5.046 1.00 98.88 101 PHE A CA 1
ATOM 806 C C . PHE A 1 101 ? -1.099 5.707 5.793 1.00 98.88 101 PHE A C 1
ATOM 808 O O . PHE A 1 101 ? -0.511 5.708 6.874 1.00 98.88 101 PHE A O 1
ATOM 815 N N . THR A 1 102 ? -1.479 6.840 5.210 1.00 98.75 102 THR A N 1
ATOM 816 C CA . THR A 1 102 ? -1.351 8.150 5.859 1.00 98.75 102 THR A CA 1
ATOM 817 C C . THR A 1 102 ? -2.408 8.321 6.944 1.00 98.75 102 THR A C 1
ATOM 819 O O . THR A 1 102 ? -3.516 7.805 6.822 1.00 98.75 102 THR A O 1
ATOM 822 N N . GLU A 1 103 ? -2.121 9.150 7.948 1.00 98.69 103 GLU A N 1
ATOM 823 C CA . GLU A 1 103 ? -3.079 9.490 9.010 1.00 98.69 103 GLU A CA 1
ATOM 824 C C . GLU A 1 103 ? -4.467 9.871 8.463 1.00 98.69 103 GLU A C 1
ATOM 826 O O . GLU A 1 103 ? -5.486 9.402 8.956 1.00 98.69 103 GLU A O 1
ATOM 831 N N . SER A 1 104 ? -4.536 10.677 7.398 1.00 98.75 104 SER A N 1
ATOM 832 C CA . SER A 1 104 ? -5.818 11.068 6.795 1.00 98.75 104 SER A CA 1
ATOM 833 C C . SER A 1 104 ? -6.600 9.894 6.201 1.00 98.75 104 SER A C 1
ATOM 835 O O . SER A 1 104 ? -7.819 9.852 6.351 1.00 98.75 104 SER A O 1
ATOM 837 N N . GLN A 1 105 ? -5.913 8.946 5.558 1.00 98.88 105 GLN A N 1
ATOM 838 C CA . GLN A 1 105 ? -6.532 7.743 4.994 1.00 98.88 105 GLN A CA 1
ATOM 839 C C . GLN A 1 105 ? -7.013 6.809 6.107 1.00 98.88 105 GLN A C 1
ATOM 841 O O . GLN A 1 105 ? -8.117 6.276 6.035 1.00 98.88 105 GLN A O 1
ATOM 846 N N . ILE A 1 106 ? -6.221 6.674 7.175 1.00 98.88 106 ILE A N 1
ATOM 847 C CA . ILE A 1 106 ? -6.583 5.885 8.355 1.00 98.88 106 ILE A CA 1
ATOM 848 C C . ILE A 1 106 ? -7.833 6.467 9.016 1.00 98.88 106 ILE A C 1
ATOM 850 O O . ILE A 1 106 ? -8.782 5.734 9.277 1.00 98.88 106 ILE A O 1
ATOM 854 N N . GLN A 1 107 ? -7.879 7.781 9.254 1.00 98.88 107 GLN A N 1
ATOM 855 C CA . GLN A 1 107 ? -9.052 8.417 9.859 1.00 98.88 107 GLN A CA 1
ATOM 856 C C . GLN A 1 107 ? -10.306 8.256 8.993 1.00 98.88 107 GLN A C 1
ATOM 858 O O . GLN A 1 107 ? -11.371 7.956 9.532 1.00 98.88 107 GLN A O 1
ATOM 863 N N . TYR A 1 108 ? -10.178 8.388 7.668 1.00 98.81 108 TYR A N 1
ATOM 864 C CA . TYR A 1 108 ? -11.277 8.107 6.743 1.00 98.81 108 TYR A CA 1
ATOM 865 C C . TYR A 1 108 ? -11.767 6.659 6.878 1.00 98.81 108 TYR A C 1
ATOM 867 O O . TYR A 1 108 ? -12.958 6.430 7.087 1.00 98.81 108 TYR A O 1
ATOM 875 N N . ALA A 1 109 ? -10.855 5.687 6.823 1.00 98.81 109 ALA A N 1
ATOM 876 C CA . ALA A 1 109 ? -11.184 4.270 6.924 1.00 98.81 109 ALA A CA 1
ATOM 877 C C . ALA A 1 109 ? -11.872 3.931 8.255 1.00 98.81 109 ALA A C 1
ATOM 879 O O . ALA A 1 109 ? -12.894 3.246 8.258 1.00 98.81 109 ALA A O 1
ATOM 880 N N . LEU A 1 110 ? -11.355 4.455 9.374 1.00 98.81 110 LEU A N 1
ATOM 881 C CA . LEU A 1 110 ? -11.942 4.293 10.707 1.00 98.81 110 LEU A CA 1
ATOM 882 C C . LEU A 1 110 ? -13.374 4.839 10.766 1.00 98.81 110 LEU A C 1
ATOM 884 O O . LEU A 1 110 ? -14.252 4.157 11.292 1.00 98.81 110 LEU A O 1
ATOM 888 N N . GLU A 1 111 ? -13.628 6.022 10.202 1.00 98.75 111 GLU A N 1
ATOM 889 C CA . GLU A 1 111 ? -14.978 6.591 10.130 1.00 98.75 111 GLU A CA 1
ATOM 890 C C . GLU A 1 111 ? -15.919 5.700 9.301 1.00 98.75 111 GLU A C 1
ATOM 892 O O . GLU A 1 111 ? -17.026 5.395 9.753 1.00 98.75 111 GLU A O 1
ATOM 897 N N . GLN A 1 112 ? -15.476 5.217 8.132 1.00 98.69 112 GLN A N 1
ATOM 898 C CA . GLN A 1 112 ? -16.295 4.365 7.256 1.00 98.69 112 GLN A CA 1
ATOM 899 C C . GLN A 1 112 ? -16.655 3.014 7.891 1.00 98.69 112 GLN A C 1
ATOM 901 O O . GLN A 1 112 ? -17.782 2.540 7.734 1.00 98.69 112 GLN A O 1
ATOM 906 N N . VAL A 1 113 ? -15.740 2.399 8.650 1.00 98.31 113 VAL A N 1
ATOM 907 C CA . VAL A 1 113 ? -16.018 1.138 9.367 1.00 98.31 113 VAL A CA 1
ATOM 908 C C . VAL A 1 113 ? -16.739 1.341 10.711 1.00 98.31 113 VAL A C 1
ATOM 910 O O . VAL A 1 113 ? -17.095 0.361 11.368 1.00 98.31 113 VAL A O 1
ATOM 913 N N . GLY A 1 114 ? -17.002 2.591 11.112 1.00 97.56 114 GLY A N 1
ATOM 914 C CA . GLY A 1 114 ? -17.862 2.936 12.249 1.00 97.56 114 GLY A CA 1
ATOM 915 C C . GLY A 1 114 ? -17.157 3.196 13.588 1.00 97.56 114 GLY A C 1
ATOM 916 O O . GLY A 1 114 ? -17.772 2.968 14.636 1.00 97.56 114 GLY A O 1
ATOM 917 N N . TYR A 1 115 ? -15.904 3.661 13.577 1.00 96.50 115 TYR A N 1
ATOM 918 C CA . TYR A 1 115 ? -15.128 4.043 14.771 1.00 96.50 115 TYR A CA 1
ATOM 919 C C . TYR A 1 115 ? -15.067 5.544 15.064 1.00 96.50 115 TYR A C 1
ATOM 921 O O . TYR A 1 115 ? -15.241 6.382 14.162 1.00 96.50 115 TYR A O 1
#

Secondary structure (DSSP, 8-state):
------------SSTTGGG--HHHHHHHHHHHHHHHHS---HHHHHHHHHHTT--HHHHHHHHHH----HHHHHHHHHHHHHHHS---HHHHHHHHHHTT--HHHHHHHHHHTT-

Foldseek 3Di:
DDDYDDDDDDPPLPVCPVPDDPLLVVLLVQLVVVLVVAQAALVLSLVVSVVVPRDPVSSVSNSVNHDDDNLVSLLRNLVVCVVVDDDDLVRSLVVSVVRPRDPVSSVSNSVVVPD

Sequence (115 aa):
TETITTPTTTPAVEEQSDKATLGERNALKSAQSYLKYSGFSEKGLEDQLDYEGYTSLEINYAINNVEVDWNEEAYESAESYLKYSSFSKQELHDQLEYEGFTESQIQYALEQVGY

pLDDT: mean 89.67, std 19.66, range [31.7, 98.88]

Radius of gyration: 17.62 Å; chains: 1; bounding box: 31×59×45 Å